Protein AF-A0A8E0IS69-F1 (afdb_monomer)

InterPro domains:
  IPR020044 PRD domain protein, EF0829/AHA3910 [TIGR03582] (13-103)

Mean predicted aligned error: 3.87 Å

pLDDT: mean 92.22, std 7.55, range [59.22, 98.12]

Radius of gyration: 13.63 Å; Cα contacts (8 Å, |Δi|>4): 84; chains: 1; bounding box: 32×26×34 Å

Solvent-accessible surface area (backbone atoms only — not comparable to full-atom values): 6274 Å² total; per-residue (Å²): 136,72,53,50,96,71,90,81,86,74,55,71,68,47,51,54,54,31,70,71,41,98,46,44,67,62,43,49,52,50,54,52,46,51,53,22,39,34,46,60,68,76,42,81,74,52,74,68,53,45,39,57,49,48,55,51,52,49,52,52,57,47,26,36,70,71,65,62,76,78,75,91,65,68,71,74,82,49,71,86,56,53,67,72,58,48,55,52,39,38,52,49,45,64,68,72,34,72,61,66,79,76,72,78

Secondary structure (DSSP, 8-state):
-PPP--PPPPPHHHHHHHHTSS-HHHHHHHHHHHHHHHHHTT----HHHHHHHHHHHHHHHHHHHH-PPPPPP-GGGGTTS-HHHHHHHHHHHHHH-S--GGG-

Organism: NCBI:txid1256207

Sequence (104 aa):
MIPLDANVELPTEVKAMIEQSSDVQATTALVNYVIKLAAAAEIHFTDLQLQVLTNHLIEMLGRSKSGEQLPAVDPTMFAEVSQKSLDLADQVVQHIGHLEVAEK

Foldseek 3Di:
DAFDPDDDDADPLLLVLLVPFPHNPVLVVLLNRLQRLCVVVVHHDDNVRSNVVSVVSSVLLVCLVVVDADPDDDCVVCVVPDPVVVVSQVVSNVVSPSYDPSSD

Structure (mmCIF, N/CA/C/O backbone):
data_AF-A0A8E0IS69-F1
#
_entry.id   AF-A0A8E0IS69-F1
#
loop_
_atom_site.group_PDB
_atom_site.id
_atom_site.type_symbol
_atom_site.label_atom_id
_atom_site.label_alt_id
_atom_site.label_comp_id
_atom_site.lab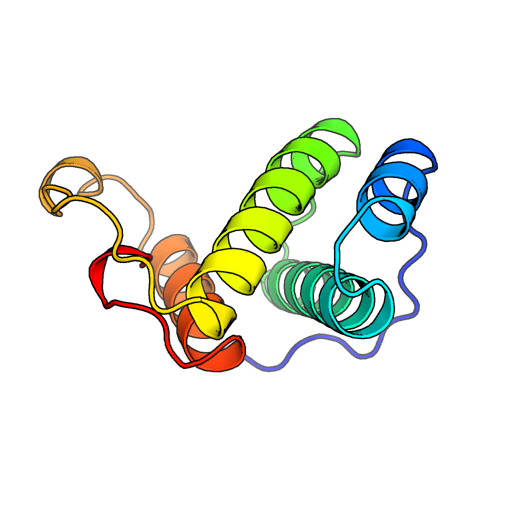el_asym_id
_atom_site.label_entity_id
_atom_site.label_seq_id
_atom_site.pdbx_PDB_ins_code
_atom_site.Cartn_x
_atom_site.Cartn_y
_atom_site.Cartn_z
_atom_site.occupancy
_atom_site.B_iso_or_equiv
_atom_site.auth_seq_id
_atom_site.auth_comp_id
_atom_site.auth_asym_id
_atom_site.auth_atom_id
_atom_site.pdbx_PDB_model_num
ATOM 1 N N . MET A 1 1 ? 3.383 -14.435 -5.362 1.00 86.44 1 MET A N 1
ATOM 2 C CA . MET A 1 1 ? 4.812 -14.182 -5.048 1.00 86.44 1 MET A CA 1
ATOM 3 C C . MET A 1 1 ? 4.978 -14.024 -3.536 1.00 86.44 1 MET A C 1
ATOM 5 O O . MET A 1 1 ? 4.005 -13.681 -2.884 1.00 86.44 1 MET A O 1
ATOM 9 N N . ILE A 1 2 ? 6.141 -14.310 -2.941 1.00 89.38 2 ILE A N 1
ATOM 10 C CA . ILE A 1 2 ? 6.355 -14.110 -1.491 1.00 89.38 2 ILE A CA 1
ATOM 11 C C . ILE A 1 2 ? 7.032 -12.742 -1.285 1.00 89.38 2 ILE A C 1
ATOM 13 O O . ILE A 1 2 ? 8.042 -12.504 -1.947 1.00 89.38 2 ILE A O 1
ATOM 17 N N . PRO A 1 3 ? 6.509 -11.844 -0.423 1.00 91.75 3 PRO A N 1
ATOM 18 C CA . PRO A 1 3 ? 7.160 -10.566 -0.128 1.00 91.75 3 PRO A CA 1
ATOM 19 C C . PRO A 1 3 ? 8.559 -10.746 0.477 1.00 91.75 3 PRO A C 1
ATOM 21 O O . PRO A 1 3 ? 8.784 -11.686 1.240 1.00 91.75 3 PRO A O 1
ATOM 24 N N . LEU A 1 4 ? 9.485 -9.829 0.181 1.00 89.31 4 LEU A N 1
ATOM 25 C CA . LEU A 1 4 ? 10.829 -9.856 0.771 1.00 89.31 4 LEU A CA 1
ATOM 26 C C . LEU A 1 4 ? 10.805 -9.622 2.287 1.00 89.31 4 LEU A C 1
ATOM 28 O O . LEU A 1 4 ? 10.050 -8.789 2.793 1.00 89.31 4 LEU A O 1
ATOM 32 N N . ASP A 1 5 ? 11.705 -10.292 3.006 1.00 90.31 5 ASP A N 1
ATOM 33 C CA . ASP A 1 5 ? 11.969 -9.987 4.410 1.00 90.31 5 ASP A CA 1
ATOM 34 C C . ASP A 1 5 ? 12.971 -8.827 4.513 1.00 90.31 5 ASP A C 1
ATOM 36 O O . ASP A 1 5 ? 14.184 -9.008 4.421 1.00 90.31 5 ASP A O 1
ATOM 40 N N . ALA A 1 6 ? 12.442 -7.605 4.601 1.00 83.75 6 ALA A N 1
ATOM 41 C CA . ALA A 1 6 ? 13.225 -6.375 4.667 1.00 83.75 6 ALA A CA 1
ATOM 42 C C . ALA A 1 6 ? 12.659 -5.391 5.701 1.00 83.75 6 ALA A C 1
ATOM 44 O O . ALA A 1 6 ? 11.445 -5.331 5.932 1.00 83.75 6 ALA A O 1
ATOM 45 N N . ASN A 1 7 ? 13.536 -4.571 6.282 1.00 87.75 7 ASN A N 1
ATOM 46 C CA . ASN A 1 7 ? 13.123 -3.382 7.022 1.00 87.75 7 ASN A CA 1
ATOM 47 C C . ASN A 1 7 ? 12.750 -2.287 6.020 1.00 87.75 7 ASN A C 1
ATOM 49 O O . ASN A 1 7 ? 13.545 -1.951 5.146 1.00 87.75 7 ASN A O 1
ATOM 53 N N . VAL A 1 8 ? 11.536 -1.753 6.143 1.00 90.25 8 VAL A N 1
ATOM 54 C CA . VAL A 1 8 ? 11.018 -0.707 5.258 1.00 90.25 8 VAL A CA 1
ATOM 55 C C . VAL A 1 8 ? 11.093 0.624 5.992 1.00 90.25 8 VAL A C 1
ATOM 57 O O . VAL A 1 8 ? 10.456 0.801 7.031 1.00 90.25 8 VAL A O 1
ATOM 60 N N . GLU A 1 9 ? 11.867 1.561 5.454 1.00 92.56 9 GLU A N 1
ATOM 61 C CA . GLU A 1 9 ? 11.864 2.945 5.914 1.00 92.56 9 GLU A CA 1
ATOM 62 C C . GLU A 1 9 ? 10.896 3.759 5.053 1.00 92.56 9 GLU A C 1
ATOM 64 O O . GLU A 1 9 ? 11.067 3.869 3.842 1.00 92.56 9 GLU A O 1
ATOM 69 N N . LEU A 1 10 ? 9.845 4.293 5.680 1.00 95.38 10 LEU A N 1
ATOM 70 C CA . LEU A 1 10 ?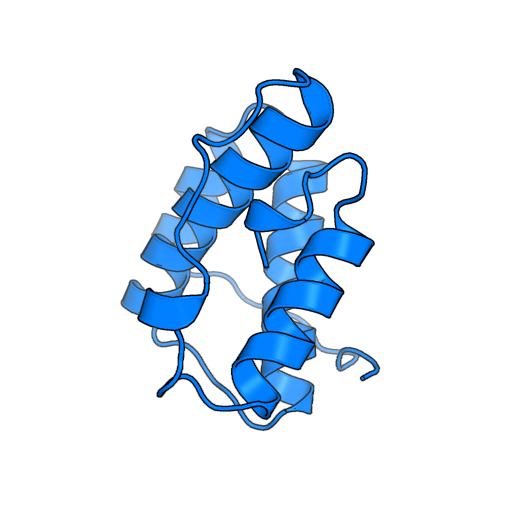 8.816 5.062 4.982 1.00 95.38 10 LEU A CA 1
ATOM 71 C C . LEU A 1 10 ? 9.170 6.562 4.937 1.00 95.38 10 LEU A C 1
ATOM 73 O O . LEU A 1 10 ? 9.634 7.097 5.957 1.00 95.38 10 LEU A O 1
ATOM 77 N N . PRO A 1 11 ? 8.889 7.258 3.817 1.00 96.25 11 PRO A N 1
ATOM 78 C CA . PRO A 1 11 ? 8.976 8.715 3.730 1.00 96.25 11 PRO A CA 1
ATOM 79 C C . PRO A 1 11 ? 8.117 9.416 4.789 1.00 96.25 11 PRO A C 1
ATOM 81 O O . PRO A 1 11 ? 7.118 8.867 5.265 1.00 96.25 11 PRO A O 1
ATOM 84 N N . THR A 1 12 ? 8.486 10.645 5.148 1.00 97.44 12 THR A N 1
ATOM 85 C CA . THR A 1 12 ? 7.793 11.438 6.179 1.00 97.44 12 THR A CA 1
ATOM 86 C C . THR A 1 12 ? 6.316 11.640 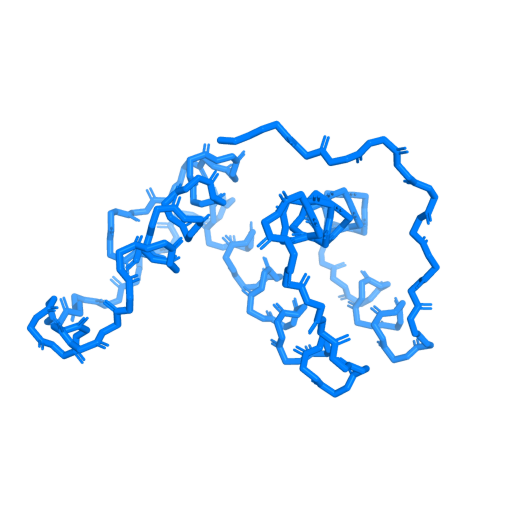5.848 1.00 97.44 12 THR A C 1
ATOM 88 O O . THR A 1 12 ? 5.457 11.469 6.708 1.00 97.44 12 THR A O 1
ATOM 91 N N . GLU A 1 13 ? 6.008 11.942 4.591 1.00 97.00 13 GLU A N 1
ATOM 92 C CA . GLU A 1 13 ? 4.649 12.190 4.116 1.00 97.00 13 GLU A CA 1
ATOM 93 C C . GLU A 1 13 ? 3.801 10.917 4.205 1.00 97.00 13 GLU A C 1
ATOM 95 O O . GLU A 1 13 ? 2.669 10.954 4.675 1.00 97.00 13 GLU A O 1
ATOM 100 N N . VAL A 1 14 ? 4.380 9.768 3.844 1.00 97.94 14 VAL A N 1
ATOM 101 C CA . VAL A 1 14 ? 3.721 8.458 3.946 1.00 97.94 14 VAL A CA 1
ATOM 102 C C . VAL A 1 14 ? 3.408 8.123 5.405 1.00 97.94 14 VAL A C 1
ATOM 104 O O . VAL A 1 14 ? 2.298 7.691 5.709 1.00 97.94 14 VAL A O 1
ATOM 107 N N . LYS A 1 15 ? 4.343 8.378 6.331 1.00 98.00 15 LYS A N 1
ATOM 108 C CA . LYS A 1 15 ? 4.101 8.212 7.776 1.00 98.00 15 LYS A CA 1
ATOM 109 C C . LYS A 1 15 ? 2.950 9.100 8.254 1.00 98.00 15 LYS A C 1
ATOM 111 O O . LYS A 1 15 ? 2.049 8.601 8.918 1.00 98.00 15 LYS A O 1
ATOM 116 N N . ALA A 1 16 ? 2.927 10.371 7.850 1.00 98.12 16 ALA A N 1
ATOM 117 C CA . ALA A 1 16 ? 1.859 11.299 8.219 1.00 98.12 16 ALA A CA 1
ATOM 118 C C . ALA A 1 16 ? 0.479 10.858 7.690 1.00 98.12 16 ALA A C 1
ATOM 120 O O . ALA A 1 16 ? -0.517 10.984 8.401 1.00 98.12 16 ALA A O 1
ATOM 121 N N . MET A 1 17 ? 0.407 10.310 6.472 1.00 98.12 17 MET A N 1
ATOM 122 C CA . MET A 1 17 ? -0.834 9.752 5.914 1.00 98.12 17 MET A CA 1
ATOM 123 C C . MET A 1 17 ? -1.324 8.539 6.712 1.00 98.12 17 MET A C 1
ATOM 125 O O . MET A 1 17 ? -2.511 8.423 7.009 1.00 98.12 17 MET A O 1
ATOM 129 N N . ILE A 1 18 ? -0.405 7.649 7.094 1.00 98.00 18 ILE A N 1
ATOM 130 C CA . ILE A 1 18 ? -0.708 6.470 7.911 1.00 98.00 18 ILE A CA 1
ATOM 131 C C . ILE A 1 18 ? -1.207 6.883 9.301 1.00 98.00 18 ILE A C 1
ATOM 133 O O . ILE A 1 18 ? -2.190 6.323 9.780 1.00 98.00 18 ILE A O 1
ATOM 137 N N . GLU A 1 19 ? -0.580 7.875 9.935 1.00 97.88 19 GLU A N 1
ATOM 138 C CA . GLU A 1 19 ? -0.988 8.402 11.246 1.00 97.88 19 GLU A CA 1
ATOM 139 C C . GLU A 1 19 ? -2.395 9.018 11.232 1.00 97.88 19 GLU A C 1
ATOM 141 O O . GLU A 1 19 ? -3.100 8.961 12.237 1.00 97.88 19 GLU A O 1
ATOM 146 N N . GLN A 1 20 ? -2.815 9.577 10.096 1.00 96.88 20 GLN A N 1
ATOM 147 C CA . GLN A 1 20 ? -4.156 10.140 9.900 1.00 96.88 20 GLN A CA 1
ATOM 148 C C . GLN A 1 20 ? -5.201 9.093 9.484 1.00 96.88 20 GLN A C 1
ATOM 150 O O . GLN A 1 20 ? -6.393 9.401 9.443 1.00 96.88 20 GLN A O 1
ATOM 155 N N . SER A 1 21 ? -4.781 7.865 9.166 1.00 96.38 21 SER A N 1
ATOM 156 C CA . SER A 1 21 ? -5.696 6.783 8.799 1.00 96.38 21 SER A CA 1
ATOM 157 C C . SER A 1 21 ? -6.523 6.305 9.999 1.00 96.38 21 SER A C 1
ATOM 159 O O . SER A 1 21 ? -6.133 6.442 11.159 1.00 96.38 21 SER A O 1
ATOM 161 N N . SER A 1 22 ? -7.672 5.685 9.724 1.00 94.25 22 SER A N 1
ATOM 162 C CA . SER A 1 22 ? -8.557 5.133 10.760 1.00 94.25 22 SER A CA 1
ATOM 163 C C . SER A 1 22 ? -7.964 3.928 11.501 1.00 94.25 22 SER A C 1
ATOM 165 O O . SER A 1 22 ? -8.437 3.578 12.581 1.00 94.25 22 SER A O 1
ATOM 167 N N . ASP A 1 23 ? -6.936 3.288 10.936 1.00 95.88 23 ASP A N 1
ATOM 168 C CA . ASP A 1 23 ? -6.219 2.163 11.531 1.00 95.88 23 ASP A CA 1
ATOM 169 C C . ASP A 1 23 ? -4.742 2.205 11.127 1.00 95.88 23 ASP A C 1
ATOM 171 O O . ASP A 1 23 ? -4.324 1.652 10.104 1.00 95.88 23 ASP A O 1
ATOM 175 N N . VAL A 1 24 ? -3.954 2.879 11.962 1.00 97.50 24 VAL A N 1
ATOM 176 C CA . VAL A 1 24 ? -2.510 3.074 11.785 1.00 97.50 24 VAL A CA 1
ATOM 177 C C . VAL A 1 24 ? -1.780 1.735 11.657 1.00 97.50 24 VAL A C 1
ATOM 179 O O . VAL A 1 24 ? -0.896 1.589 10.811 1.00 97.50 24 VAL A O 1
ATOM 182 N N . GLN A 1 25 ? -2.144 0.738 12.471 1.00 96.88 25 GLN A N 1
ATOM 183 C CA . GLN A 1 25 ? -1.458 -0.553 12.494 1.00 96.88 25 GLN A CA 1
ATOM 184 C C . GLN A 1 25 ? -1.702 -1.322 11.192 1.00 96.88 25 GLN A C 1
ATOM 186 O O . GLN A 1 25 ? -0.744 -1.761 10.552 1.00 96.88 25 G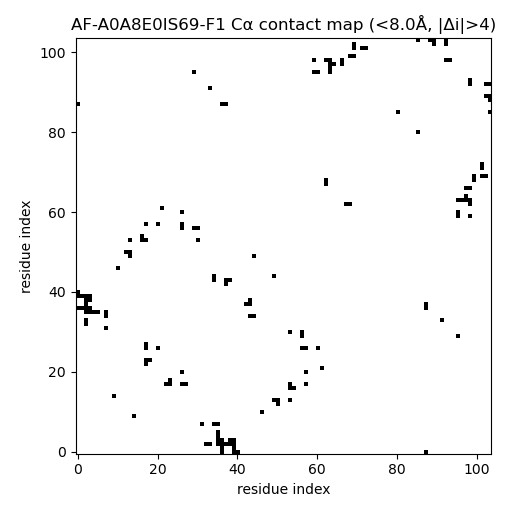LN A O 1
ATOM 191 N N . ALA A 1 26 ? -2.967 -1.480 10.796 1.00 96.44 26 ALA A N 1
ATOM 192 C CA . ALA A 1 26 ? -3.313 -2.218 9.587 1.00 96.44 26 ALA A CA 1
ATOM 193 C C . ALA A 1 26 ? -2.799 -1.508 8.329 1.00 96.44 26 ALA A C 1
ATOM 195 O O . ALA A 1 26 ? -2.258 -2.163 7.440 1.00 96.44 26 ALA A O 1
ATOM 196 N N . THR A 1 27 ? -2.870 -0.174 8.284 1.00 97.69 27 THR A N 1
ATOM 197 C CA . THR A 1 27 ? -2.337 0.605 7.159 1.00 97.69 27 THR A CA 1
ATOM 198 C C . THR A 1 27 ? -0.818 0.459 7.054 1.00 97.69 27 THR A C 1
ATOM 200 O O . THR A 1 27 ? -0.303 0.185 5.972 1.00 97.69 27 THR A O 1
ATOM 203 N N . THR A 1 28 ? -0.088 0.553 8.173 1.00 97.94 28 THR A N 1
ATOM 204 C CA . THR A 1 28 ? 1.371 0.335 8.190 1.00 97.94 28 THR A CA 1
ATOM 205 C C . THR A 1 28 ? 1.726 -1.062 7.682 1.00 97.94 28 THR A C 1
ATOM 207 O O . THR A 1 28 ? 2.635 -1.219 6.866 1.00 97.94 28 THR A O 1
ATOM 210 N N . ALA A 1 29 ? 1.011 -2.088 8.154 1.00 97.12 29 ALA A N 1
ATOM 211 C CA . ALA A 1 29 ? 1.236 -3.468 7.739 1.00 97.12 29 ALA A CA 1
ATOM 212 C C . ALA A 1 29 ? 0.992 -3.652 6.233 1.00 97.12 29 ALA A C 1
ATOM 214 O O . ALA A 1 29 ? 1.822 -4.261 5.556 1.00 97.12 29 ALA A O 1
ATOM 215 N N . LEU A 1 30 ? -0.091 -3.072 5.709 1.00 97.81 30 LEU A N 1
ATOM 216 C CA . LEU A 1 30 ? -0.449 -3.144 4.296 1.00 97.81 30 LEU A CA 1
ATOM 217 C C . LEU A 1 30 ? 0.578 -2.435 3.406 1.00 97.81 30 LEU A C 1
ATOM 219 O O . LEU A 1 30 ? 1.080 -3.036 2.459 1.00 97.81 30 LEU A O 1
ATOM 223 N N . VAL A 1 31 ? 0.951 -1.193 3.726 1.00 97.94 31 VAL A N 1
ATOM 224 C CA . VAL A 1 31 ? 1.956 -0.437 2.955 1.00 97.94 31 VAL A CA 1
ATOM 225 C C . VAL A 1 31 ? 3.289 -1.190 2.924 1.00 97.94 31 VAL A C 1
ATOM 227 O O . VAL A 1 31 ? 3.874 -1.380 1.856 1.00 97.94 31 VAL A O 1
ATOM 230 N N . ASN A 1 32 ? 3.737 -1.710 4.071 1.00 97.81 32 ASN A N 1
ATOM 231 C CA . ASN A 1 32 ? 4.961 -2.506 4.146 1.00 97.81 32 ASN A CA 1
ATOM 232 C C . ASN A 1 32 ? 4.868 -3.799 3.327 1.00 97.81 32 ASN A C 1
ATOM 234 O O . ASN A 1 32 ? 5.836 -4.165 2.660 1.00 97.81 32 ASN A O 1
ATOM 238 N N . TYR A 1 33 ? 3.727 -4.492 3.366 1.00 98.00 33 TYR A N 1
ATOM 239 C CA . TYR A 1 33 ? 3.493 -5.691 2.563 1.00 98.00 33 TYR A CA 1
ATOM 240 C C . TYR A 1 33 ? 3.620 -5.391 1.066 1.00 98.00 33 TYR A C 1
ATOM 242 O O . TYR A 1 33 ? 4.352 -6.095 0.370 1.00 98.00 33 TYR A O 1
ATOM 250 N N . VAL A 1 34 ? 2.980 -4.322 0.580 1.00 97.81 34 VAL A N 1
ATOM 251 C CA . VAL A 1 34 ? 3.007 -3.957 -0.844 1.00 97.81 34 VAL A CA 1
ATOM 252 C C . VAL A 1 34 ? 4.412 -3.568 -1.297 1.00 97.81 34 VAL A C 1
ATOM 254 O O . VAL A 1 34 ? 4.855 -4.033 -2.345 1.00 97.81 34 VAL A O 1
ATOM 257 N N . ILE A 1 35 ? 5.158 -2.797 -0.499 1.00 97.69 35 ILE A N 1
ATOM 258 C CA . ILE A 1 35 ? 6.555 -2.449 -0.813 1.00 97.69 35 ILE A CA 1
ATOM 259 C C . ILE A 1 35 ? 7.416 -3.712 -0.931 1.00 97.69 35 ILE A C 1
ATOM 261 O O . ILE A 1 35 ? 8.170 -3.864 -1.890 1.00 97.69 35 ILE A O 1
ATOM 265 N N . LYS A 1 36 ? 7.286 -4.648 0.016 1.00 97.62 36 LYS A N 1
ATOM 266 C CA . LYS A 1 36 ? 8.043 -5.910 0.023 1.00 97.62 36 LYS A CA 1
ATOM 267 C C . LYS A 1 36 ? 7.660 -6.832 -1.131 1.00 97.62 36 LYS A C 1
ATOM 269 O O . LYS A 1 36 ? 8.523 -7.525 -1.670 1.00 97.62 36 LYS A O 1
ATOM 274 N N . LEU A 1 37 ? 6.380 -6.859 -1.493 1.00 97.44 37 LEU A N 1
ATOM 275 C CA . LEU A 1 37 ? 5.861 -7.643 -2.608 1.00 97.44 37 LEU A CA 1
ATOM 276 C C . LEU A 1 37 ? 6.345 -7.077 -3.951 1.00 97.44 37 LEU A C 1
ATOM 278 O O . LEU A 1 37 ? 6.831 -7.830 -4.790 1.00 97.44 37 LEU A O 1
ATOM 282 N N . ALA A 1 38 ? 6.278 -5.757 -4.128 1.00 96.25 38 ALA A N 1
ATOM 283 C CA . ALA A 1 38 ? 6.796 -5.076 -5.310 1.00 96.25 38 ALA A CA 1
ATOM 284 C C . ALA A 1 38 ? 8.317 -5.250 -5.438 1.00 96.25 38 ALA A C 1
ATOM 286 O O . ALA A 1 38 ? 8.804 -5.593 -6.513 1.00 96.25 38 ALA A O 1
ATOM 287 N N . ALA A 1 39 ? 9.062 -5.126 -4.337 1.00 95.94 39 ALA A N 1
ATOM 288 C CA . ALA A 1 39 ? 10.507 -5.331 -4.333 1.00 95.94 39 ALA A CA 1
ATOM 289 C C . ALA A 1 39 ? 10.900 -6.778 -4.689 1.00 95.94 39 ALA A C 1
ATOM 291 O O . ALA A 1 39 ? 11.868 -6.978 -5.419 1.00 95.94 39 ALA A O 1
ATOM 292 N N . ALA A 1 40 ? 10.129 -7.787 -4.255 1.00 96.06 40 ALA A N 1
ATOM 293 C CA . ALA A 1 40 ? 10.318 -9.182 -4.685 1.00 96.06 40 ALA A CA 1
ATOM 294 C C . ALA A 1 40 ? 10.129 -9.359 -6.204 1.00 96.06 40 ALA A C 1
ATOM 296 O O . ALA A 1 40 ? 10.664 -10.294 -6.797 1.00 96.06 40 ALA A O 1
ATOM 297 N N . ALA A 1 41 ? 9.380 -8.450 -6.828 1.00 95.38 41 ALA A N 1
ATOM 298 C CA . ALA A 1 41 ? 9.164 -8.377 -8.261 1.00 95.38 41 ALA A CA 1
ATOM 299 C C . ALA A 1 41 ? 10.135 -7.411 -8.969 1.00 95.38 41 ALA A C 1
ATOM 301 O O . ALA A 1 41 ? 9.906 -7.109 -10.140 1.00 95.38 41 ALA A O 1
ATOM 302 N N . GLU A 1 42 ? 11.182 -6.919 -8.298 1.00 96.12 42 GLU A N 1
ATOM 303 C CA . GLU A 1 42 ? 12.127 -5.912 -8.817 1.00 96.12 42 GLU A CA 1
ATOM 304 C C . GLU A 1 42 ? 11.451 -4.581 -9.208 1.00 96.12 42 GLU A C 1
ATOM 306 O O . GLU A 1 42 ? 11.886 -3.877 -10.120 1.00 96.12 42 GLU A O 1
ATOM 311 N N . ILE A 1 43 ? 10.353 -4.232 -8.530 1.00 95.44 43 ILE A N 1
ATOM 312 C CA . ILE A 1 43 ? 9.633 -2.967 -8.695 1.00 95.44 43 ILE A CA 1
ATOM 313 C C . ILE A 1 43 ? 9.902 -2.090 -7.473 1.00 95.44 43 ILE A C 1
ATOM 315 O O . ILE A 1 43 ? 9.693 -2.503 -6.332 1.00 95.44 43 ILE A O 1
ATOM 319 N N . HIS A 1 44 ? 10.326 -0.853 -7.725 1.00 95.25 44 HIS A N 1
ATOM 320 C CA . HIS A 1 44 ? 10.604 0.141 -6.695 1.00 95.25 44 HIS A CA 1
ATOM 321 C C . HIS A 1 44 ? 9.809 1.413 -6.970 1.00 95.25 44 HIS A C 1
ATOM 323 O O . HIS A 1 44 ? 9.759 1.888 -8.105 1.00 95.25 44 HIS A O 1
ATOM 329 N N . PHE A 1 45 ? 9.200 1.957 -5.921 1.00 96.25 45 PHE A N 1
ATOM 330 C CA . PHE A 1 45 ? 8.455 3.206 -5.987 1.00 96.25 45 PHE A CA 1
ATOM 331 C C . PHE A 1 45 ? 9.363 4.372 -5.604 1.00 96.25 45 PHE A C 1
ATOM 333 O O . PHE A 1 45 ? 10.163 4.261 -4.676 1.00 96.25 45 PHE A O 1
ATOM 340 N N . THR A 1 46 ? 9.218 5.503 -6.288 1.00 97.50 46 THR A N 1
ATOM 341 C CA . THR A 1 46 ? 9.710 6.785 -5.769 1.00 97.50 46 THR A CA 1
ATOM 342 C C . THR A 1 46 ? 8.859 7.232 -4.580 1.00 97.50 46 THR A C 1
ATOM 344 O O . THR A 1 46 ? 7.725 6.778 -4.420 1.00 97.50 46 THR A O 1
ATOM 347 N N . ASP A 1 47 ? 9.355 8.181 -3.787 1.00 97.31 47 ASP A N 1
ATOM 348 C CA . ASP A 1 47 ? 8.605 8.721 -2.645 1.00 97.31 47 ASP A CA 1
ATOM 349 C C . ASP A 1 47 ? 7.226 9.257 -3.057 1.00 97.31 47 ASP A C 1
ATOM 351 O O . ASP A 1 47 ? 6.227 8.992 -2.391 1.00 97.31 47 ASP A O 1
ATOM 355 N N . LEU A 1 48 ? 7.148 9.954 -4.198 1.00 97.44 48 LEU A N 1
ATOM 356 C CA . LEU A 1 48 ? 5.884 10.474 -4.724 1.00 97.44 48 LEU A CA 1
ATOM 357 C C . LEU A 1 48 ? 4.936 9.348 -5.163 1.00 97.44 48 LEU A C 1
ATOM 359 O O . LEU A 1 48 ? 3.741 9.405 -4.880 1.00 97.44 48 LEU A O 1
ATOM 363 N N . GLN A 1 49 ? 5.453 8.311 -5.831 1.00 97.69 49 GLN A N 1
ATOM 364 C CA . GLN A 1 49 ? 4.646 7.146 -6.209 1.00 97.69 49 GLN A CA 1
ATOM 365 C C . GLN A 1 49 ? 4.117 6.419 -4.971 1.00 97.69 49 GLN A C 1
ATOM 367 O O . GLN A 1 49 ? 2.960 6.001 -4.954 1.00 97.69 49 GLN A O 1
ATOM 372 N N . LEU A 1 50 ? 4.935 6.314 -3.921 1.00 98.12 50 LEU A N 1
ATOM 373 C CA . LEU A 1 50 ? 4.537 5.667 -2.682 1.00 98.12 50 LEU A CA 1
ATOM 374 C C . LEU A 1 50 ? 3.478 6.471 -1.918 1.00 98.12 50 LEU A C 1
ATOM 376 O O . LEU A 1 50 ? 2.583 5.866 -1.333 1.00 98.12 50 LEU A O 1
ATOM 380 N N . GLN A 1 51 ? 3.519 7.805 -1.951 1.00 98.00 51 GLN A N 1
ATOM 381 C CA . GLN A 1 51 ? 2.452 8.645 -1.391 1.00 98.00 51 GLN A CA 1
ATOM 382 C C . GLN A 1 51 ? 1.112 8.385 -2.087 1.00 98.00 51 GLN A C 1
ATOM 384 O O . GLN A 1 51 ? 0.122 8.081 -1.423 1.00 98.00 51 GLN A O 1
ATOM 389 N N . VAL A 1 52 ? 1.085 8.425 -3.424 1.00 97.88 52 VAL A N 1
ATOM 390 C CA . VAL A 1 52 ? -0.140 8.162 -4.203 1.00 97.88 52 VAL A CA 1
ATOM 391 C C . VAL A 1 52 ? -0.674 6.756 -3.923 1.00 97.88 52 VAL A C 1
ATOM 393 O O . VAL A 1 52 ? -1.862 6.585 -3.651 1.00 97.88 52 VAL A O 1
ATOM 396 N N . LEU A 1 53 ? 0.212 5.757 -3.920 1.00 97.75 53 LEU A N 1
ATOM 397 C CA . LEU A 1 53 ? -0.146 4.377 -3.605 1.00 97.75 53 LEU A CA 1
ATOM 398 C C . LEU A 1 53 ? -0.690 4.238 -2.176 1.00 97.75 53 LEU A C 1
ATOM 400 O O . LEU A 1 53 ? -1.686 3.555 -1.965 1.00 97.75 53 LEU A O 1
ATOM 404 N N . THR A 1 54 ? -0.079 4.911 -1.201 1.00 98.12 54 THR A N 1
ATOM 405 C CA . THR A 1 54 ? -0.515 4.872 0.202 1.00 98.12 54 THR A CA 1
ATOM 406 C C . THR A 1 54 ? -1.926 5.426 0.363 1.00 98.12 54 THR A C 1
ATOM 408 O O . THR A 1 54 ? -2.726 4.808 1.063 1.00 98.12 54 THR A O 1
ATOM 411 N N . ASN A 1 55 ? -2.266 6.533 -0.312 1.00 97.38 55 ASN A N 1
ATOM 412 C CA . ASN A 1 55 ? -3.636 7.056 -0.298 1.00 97.38 55 ASN A CA 1
ATOM 413 C C . ASN A 1 55 ? -4.629 5.988 -0.768 1.00 97.38 55 ASN A C 1
ATOM 415 O O . ASN A 1 55 ? -5.626 5.717 -0.106 1.00 97.38 55 ASN A O 1
ATOM 419 N N . HIS A 1 56 ? -4.315 5.338 -1.888 1.00 96.38 56 HIS A N 1
ATOM 420 C CA . HIS A 1 56 ? -5.189 4.324 -2.458 1.00 96.38 56 HIS A CA 1
ATOM 421 C C . HIS A 1 56 ? -5.329 3.089 -1.555 1.00 96.38 56 HIS A C 1
ATOM 423 O O . HIS A 1 56 ? -6.437 2.609 -1.335 1.00 96.38 56 HIS A O 1
ATOM 429 N N . LEU A 1 57 ? -4.235 2.614 -0.952 1.00 97.19 57 LEU A N 1
ATOM 430 C CA . LEU A 1 57 ? -4.268 1.489 -0.011 1.00 97.19 57 LEU A CA 1
ATOM 431 C C . LEU A 1 57 ? -5.100 1.795 1.243 1.00 97.19 57 LEU A C 1
ATOM 433 O O . LEU A 1 57 ? -5.788 0.905 1.743 1.00 97.19 57 LEU A O 1
ATOM 437 N N . ILE A 1 58 ? -5.075 3.039 1.737 1.00 97.19 58 ILE A N 1
ATOM 438 C CA . ILE A 1 58 ? -5.938 3.483 2.844 1.00 97.19 58 ILE A CA 1
ATOM 439 C C . ILE A 1 58 ? -7.412 3.395 2.439 1.00 97.19 58 ILE A C 1
ATOM 441 O O . ILE A 1 58 ? -8.224 2.880 3.205 1.00 97.19 58 ILE A O 1
ATOM 445 N N . GLU A 1 59 ? -7.763 3.856 1.238 1.00 94.69 59 GLU A N 1
ATOM 446 C CA . GLU A 1 59 ? -9.137 3.786 0.733 1.00 94.69 59 GLU A CA 1
ATOM 447 C C . GLU A 1 59 ? -9.611 2.337 0.553 1.00 94.69 59 GLU A C 1
ATOM 449 O O . GLU A 1 59 ? -10.711 1.998 0.991 1.00 94.69 59 GLU A O 1
ATOM 454 N N . MET A 1 60 ? -8.776 1.468 -0.029 1.00 94.75 60 MET A N 1
ATOM 455 C CA . MET A 1 60 ? -9.069 0.036 -0.170 1.00 94.75 60 MET A CA 1
ATOM 456 C C . MET A 1 60 ? -9.293 -0.621 1.197 1.00 94.75 60 MET A C 1
ATOM 458 O O . MET A 1 60 ? -10.274 -1.332 1.401 1.00 94.75 60 MET A O 1
ATOM 462 N N . LEU A 1 61 ? -8.426 -0.346 2.174 1.00 94.88 61 LEU A N 1
ATOM 463 C CA . LEU A 1 61 ? -8.580 -0.859 3.535 1.00 94.88 61 LEU A CA 1
ATOM 464 C C . LEU A 1 61 ? -9.822 -0.288 4.241 1.00 94.88 61 LEU A C 1
ATOM 466 O O . LEU A 1 61 ? -10.427 -0.956 5.078 1.00 94.88 61 LEU A O 1
ATOM 470 N N . GLY A 1 62 ? -10.212 0.946 3.920 1.00 93.81 62 GLY A N 1
ATOM 471 C CA . GLY A 1 62 ? -11.465 1.538 4.376 1.00 93.81 62 GLY A CA 1
ATOM 472 C C . GLY A 1 62 ? -12.674 0.769 3.845 1.00 93.81 62 GLY A C 1
ATOM 473 O O . GLY A 1 62 ? -13.523 0.349 4.634 1.00 93.81 62 GLY A O 1
ATOM 474 N N . ARG A 1 63 ? -12.709 0.516 2.531 1.00 92.94 63 ARG A N 1
ATOM 475 C CA . ARG A 1 63 ? -13.790 -0.230 1.867 1.00 92.94 63 ARG A CA 1
ATOM 476 C C . ARG A 1 63 ? -13.895 -1.670 2.346 1.00 92.94 63 ARG A C 1
ATOM 478 O O . ARG A 1 63 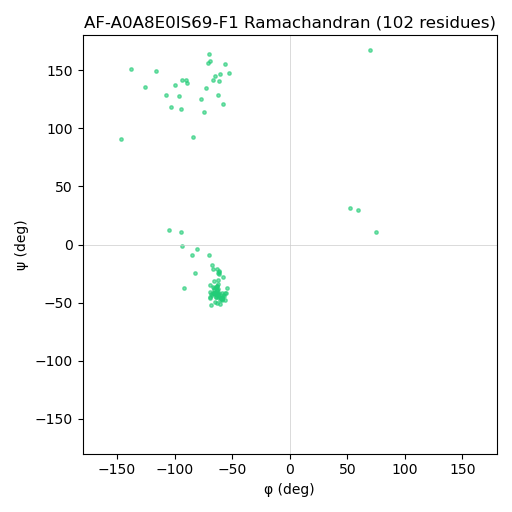? -15.001 -2.135 2.604 1.00 92.94 63 ARG A O 1
ATOM 485 N N . SER A 1 64 ? -12.767 -2.346 2.574 1.00 92.69 64 SER A N 1
ATOM 486 C CA . SER A 1 64 ? -12.789 -3.722 3.088 1.00 92.69 64 SER A CA 1
ATOM 487 C C . SER A 1 64 ? -13.426 -3.842 4.476 1.00 92.69 64 SER A C 1
ATOM 489 O O . SER A 1 64 ? -13.943 -4.899 4.836 1.00 92.69 64 SER A O 1
ATOM 491 N N . LYS A 1 65 ? -13.424 -2.755 5.258 1.00 91.00 65 LYS A N 1
ATOM 492 C CA . LYS A 1 65 ? -14.053 -2.691 6.584 1.00 91.00 65 LYS A CA 1
ATOM 493 C C . LYS A 1 65 ? -15.492 -2.191 6.542 1.00 91.00 65 LYS A C 1
ATOM 495 O O . LYS A 1 65 ? -16.308 -2.657 7.335 1.00 91.00 65 LYS A O 1
ATOM 500 N N . SER A 1 66 ? -15.801 -1.228 5.674 1.00 91.38 66 SER A N 1
ATOM 501 C CA . SER A 1 66 ? -17.141 -0.639 5.575 1.00 91.38 66 SER A CA 1
ATOM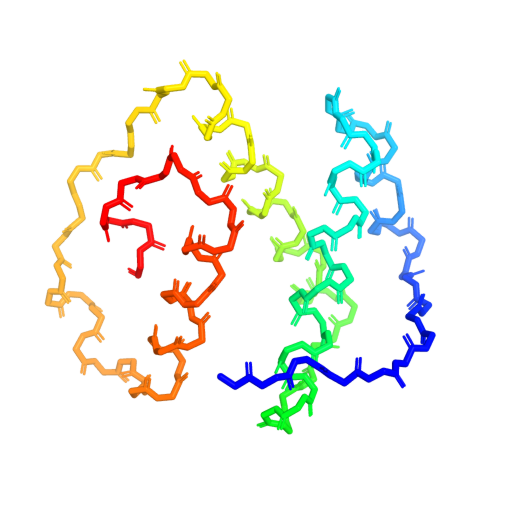 502 C C . SER A 1 66 ? -18.106 -1.480 4.735 1.00 91.38 66 SER A C 1
ATOM 504 O O . SER A 1 66 ? -19.317 -1.383 4.931 1.00 91.38 66 SER A O 1
ATOM 506 N N . GLY A 1 67 ? -17.588 -2.302 3.818 1.00 87.38 67 GLY A N 1
ATOM 507 C CA . GLY A 1 67 ? -18.380 -3.012 2.813 1.00 87.38 67 GLY A CA 1
ATOM 508 C C . GLY A 1 67 ? -18.866 -2.111 1.674 1.00 87.38 67 GLY A C 1
ATOM 509 O O . GLY A 1 67 ? -19.724 -2.524 0.894 1.00 87.38 67 GLY A O 1
ATOM 510 N N . GLU A 1 68 ? -18.357 -0.878 1.578 1.00 87.44 68 GLU A N 1
ATOM 511 C CA . GLU A 1 68 ? -18.631 -0.000 0.441 1.00 87.44 68 GLU A CA 1
ATOM 512 C C . GLU A 1 68 ? -18.095 -0.624 -0.849 1.00 87.44 68 GLU A C 1
ATOM 514 O O . GLU A 1 68 ? -16.930 -1.011 -0.939 1.00 87.44 68 GLU A O 1
ATOM 519 N N . GLN A 1 69 ? -18.953 -0.703 -1.864 1.00 78.19 69 GLN A N 1
ATOM 520 C CA . GLN A 1 69 ? -18.596 -1.283 -3.152 1.00 78.19 69 GLN A CA 1
ATOM 521 C C . GLN A 1 69 ? -18.028 -0.226 -4.095 1.00 78.19 69 GLN A C 1
ATOM 523 O O . GLN A 1 69 ? -18.553 0.886 -4.208 1.00 78.19 69 GLN A O 1
ATOM 528 N N . LEU A 1 70 ? -16.977 -0.605 -4.819 1.00 78.00 70 LEU A N 1
ATOM 529 C CA . LEU A 1 70 ? -16.471 0.182 -5.934 1.00 78.00 70 LEU A CA 1
ATOM 530 C C . LEU A 1 70 ? -17.515 0.186 -7.072 1.00 78.00 70 LEU A C 1
ATOM 532 O O . LEU A 1 70 ? -18.129 -0.855 -7.338 1.00 78.00 70 LEU A O 1
ATOM 536 N N . PRO A 1 71 ? -17.721 1.311 -7.781 1.00 75.69 71 PRO A N 1
ATOM 537 C CA . PRO A 1 71 ? -18.469 1.302 -9.032 1.00 75.69 71 PRO A CA 1
ATOM 538 C C . PRO A 1 71 ? -17.906 0.268 -10.010 1.00 75.69 71 PRO A C 1
ATOM 540 O O . PRO A 1 71 ? -16.701 0.029 -10.042 1.00 75.69 71 PRO A O 1
ATOM 543 N N . ALA A 1 72 ? -18.773 -0.322 -10.835 1.00 77.88 72 ALA A N 1
ATOM 544 C CA . ALA A 1 72 ? -18.337 -1.265 -11.856 1.00 77.88 72 ALA A CA 1
ATOM 545 C C . ALA A 1 72 ? -17.318 -0.600 -12.799 1.00 77.88 72 ALA A C 1
ATOM 547 O O . ALA A 1 72 ? -17.624 0.407 -13.441 1.00 77.88 72 ALA A O 1
ATOM 548 N N . VAL A 1 73 ? -16.120 -1.178 -12.877 1.00 83.81 73 VAL A N 1
ATOM 549 C CA . VAL A 1 73 ? -15.056 -0.750 -13.790 1.00 83.81 73 VAL A CA 1
ATOM 550 C C . VAL A 1 73 ? -15.046 -1.681 -14.999 1.00 83.81 73 VAL A C 1
ATOM 552 O O . VAL A 1 73 ? -15.195 -2.891 -14.848 1.00 83.81 73 VAL A O 1
ATOM 555 N N . ASP A 1 74 ? -14.895 -1.124 -16.202 1.00 87.44 74 ASP A N 1
ATOM 556 C CA . ASP A 1 74 ? -14.751 -1.908 -17.433 1.00 87.44 74 ASP A CA 1
ATOM 557 C C . ASP A 1 74 ? -13.340 -2.529 -17.498 1.00 87.44 74 ASP A C 1
ATOM 559 O O . ASP A 1 74 ? -12.365 -1.784 -17.653 1.00 87.44 74 ASP A O 1
ATOM 563 N N . PRO A 1 75 ? -13.195 -3.870 -17.425 1.00 84.00 75 PRO A N 1
ATOM 564 C CA . PRO A 1 75 ? -11.887 -4.524 -17.441 1.00 84.00 75 PRO A CA 1
ATOM 565 C C . PRO A 1 75 ? -11.096 -4.271 -18.728 1.00 84.00 75 PRO A C 1
ATOM 567 O O . PRO A 1 75 ? -9.870 -4.369 -18.730 1.00 84.00 75 PRO A O 1
ATOM 570 N N . THR A 1 76 ? -11.770 -3.927 -19.831 1.00 90.06 76 THR A N 1
ATOM 571 C CA . THR A 1 76 ? -11.097 -3.651 -21.107 1.00 90.06 76 THR A CA 1
ATOM 572 C C . THR A 1 76 ? -10.231 -2.390 -21.057 1.00 90.06 76 THR A C 1
ATOM 574 O O . THR A 1 76 ? -9.274 -2.287 -21.825 1.00 90.06 76 THR A O 1
ATOM 577 N N . MET A 1 77 ? -10.480 -1.478 -20.106 1.00 89.06 77 MET A N 1
ATOM 578 C CA . MET A 1 77 ? -9.628 -0.305 -19.867 1.00 89.06 77 MET A CA 1
ATOM 579 C C . MET A 1 77 ? -8.209 -0.679 -19.419 1.00 89.06 77 MET A C 1
ATOM 581 O O . MET A 1 77 ? -7.288 0.118 -19.589 1.00 89.06 77 MET A O 1
ATOM 585 N N . PHE A 1 78 ? -8.015 -1.892 -18.896 1.00 91.06 78 PHE A N 1
ATOM 586 C CA . PHE A 1 78 ? -6.725 -2.387 -18.416 1.00 91.06 78 PHE A CA 1
ATOM 587 C C . PHE A 1 78 ? -6.067 -3.397 -19.365 1.00 91.06 78 PHE A C 1
ATOM 589 O O . PHE A 1 78 ? -5.089 -4.032 -18.984 1.00 91.06 78 PHE A O 1
ATOM 596 N N . ALA A 1 79 ? -6.556 -3.543 -20.604 1.00 88.94 79 ALA A N 1
ATOM 597 C CA . ALA A 1 79 ? -6.053 -4.545 -21.552 1.00 88.94 79 ALA A CA 1
ATOM 598 C C . ALA A 1 79 ? -4.545 -4.422 -21.862 1.00 88.94 79 ALA A C 1
ATOM 600 O O . ALA A 1 79 ? -3.894 -5.422 -22.152 1.00 88.94 79 ALA A O 1
ATOM 601 N N . GLU A 1 80 ? -3.989 -3.212 -21.764 1.00 92.81 80 GLU A N 1
ATOM 602 C CA . GLU A 1 80 ? -2.565 -2.931 -21.999 1.00 92.81 80 GLU A CA 1
ATOM 603 C C . GLU A 1 80 ? -1.718 -2.969 -20.711 1.00 92.81 80 GLU A C 1
ATOM 605 O O . GLU A 1 80 ? -0.503 -2.759 -20.745 1.00 92.81 80 GLU A O 1
ATOM 610 N N . VAL A 1 81 ? -2.338 -3.215 -19.551 1.00 91.62 81 VAL A N 1
ATOM 611 C CA . VAL A 1 81 ? -1.610 -3.379 -18.289 1.00 91.62 81 VAL A CA 1
ATOM 612 C C . VAL A 1 81 ? -0.893 -4.722 -18.310 1.00 91.62 81 VAL A C 1
ATOM 614 O O . VAL A 1 81 ? -1.450 -5.752 -18.685 1.0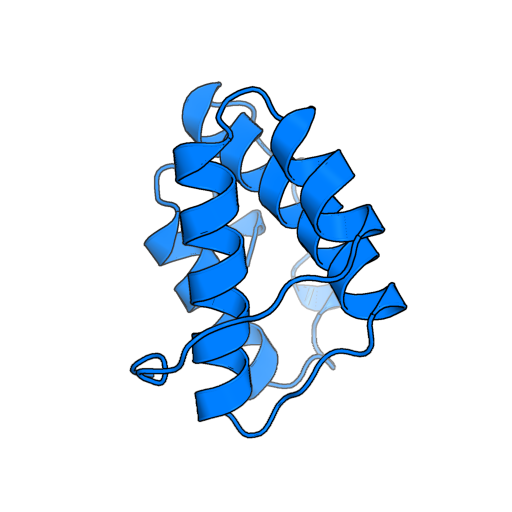0 91.62 81 VAL A O 1
ATOM 617 N N . SER A 1 82 ? 0.374 -4.728 -17.894 1.00 93.94 82 SER A N 1
ATOM 618 C CA . SER A 1 82 ? 1.158 -5.960 -17.893 1.00 93.94 82 SER A CA 1
ATOM 619 C C . SER A 1 82 ? 0.533 -7.015 -16.974 1.00 93.94 82 SER A C 1
ATOM 621 O O . SER A 1 82 ? 0.128 -6.700 -15.853 1.00 93.94 82 SER A O 1
ATOM 623 N N . GLN A 1 83 ? 0.543 -8.283 -17.401 1.00 93.19 83 GLN A N 1
ATOM 624 C CA . GLN A 1 83 ? 0.037 -9.390 -16.580 1.00 93.19 83 GLN A CA 1
ATOM 625 C C . GLN A 1 83 ? 0.713 -9.432 -15.202 1.00 93.19 83 GLN A C 1
ATOM 627 O O . GLN A 1 83 ? 0.057 -9.648 -14.194 1.00 93.19 83 GLN A O 1
ATOM 632 N N . LYS A 1 84 ? 2.014 -9.118 -15.141 1.00 92.94 84 LYS A N 1
ATOM 633 C CA . LYS A 1 84 ? 2.765 -9.021 -13.884 1.00 92.94 84 LYS A CA 1
ATOM 634 C C . LYS A 1 84 ? 2.165 -7.983 -12.929 1.00 92.94 84 LYS A C 1
ATOM 636 O O . LYS A 1 84 ? 2.106 -8.231 -11.731 1.00 92.94 84 LYS A O 1
ATOM 641 N N . SER A 1 85 ? 1.745 -6.827 -13.440 1.00 92.94 85 SER A N 1
ATOM 642 C CA . SER A 1 85 ? 1.096 -5.788 -12.633 1.00 92.94 85 SER A CA 1
ATOM 643 C C . SER A 1 85 ? -0.279 -6.240 -12.144 1.00 92.94 85 SER A C 1
ATOM 645 O O . SER A 1 85 ? -0.567 -6.065 -10.964 1.00 92.94 85 SER A O 1
ATOM 647 N N . LEU A 1 86 ? -1.076 -6.865 -13.017 1.00 93.69 86 LEU A N 1
ATOM 648 C CA . LEU A 1 86 ? -2.400 -7.396 -12.671 1.00 93.69 86 LEU A CA 1
ATOM 649 C C . LEU A 1 86 ? -2.311 -8.502 -11.607 1.00 93.69 86 LEU A C 1
ATOM 651 O O . LEU A 1 86 ? -3.058 -8.489 -10.636 1.00 93.69 86 LEU A O 1
ATOM 655 N N . ASP A 1 87 ? -1.346 -9.416 -11.729 1.00 94.69 87 ASP A N 1
ATOM 656 C CA . ASP A 1 87 ? -1.146 -10.503 -10.763 1.00 94.69 87 ASP A CA 1
ATOM 657 C C . ASP A 1 87 ? -0.723 -9.973 -9.381 1.00 94.69 87 ASP A C 1
ATOM 659 O O . ASP A 1 87 ? -1.135 -10.498 -8.344 1.00 94.69 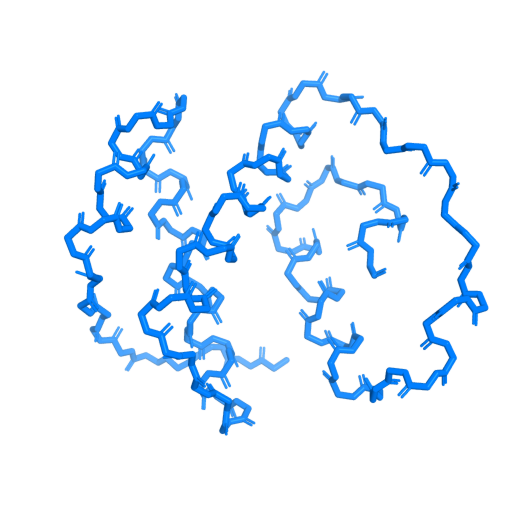87 ASP A O 1
ATOM 663 N N . LEU A 1 88 ? 0.110 -8.924 -9.347 1.00 95.25 88 LEU A N 1
ATOM 664 C CA . LEU A 1 88 ? 0.503 -8.268 -8.099 1.00 95.25 88 LEU A CA 1
ATOM 665 C C . LEU A 1 88 ? -0.678 -7.524 -7.468 1.00 95.25 88 LEU A C 1
ATOM 667 O O . LEU A 1 88 ? -0.862 -7.628 -6.256 1.00 95.25 88 LEU A O 1
ATOM 671 N N . ALA A 1 89 ? -1.477 -6.813 -8.269 1.00 94.31 89 ALA A N 1
ATOM 672 C CA . ALA A 1 89 ? -2.679 -6.124 -7.805 1.00 94.31 89 ALA A 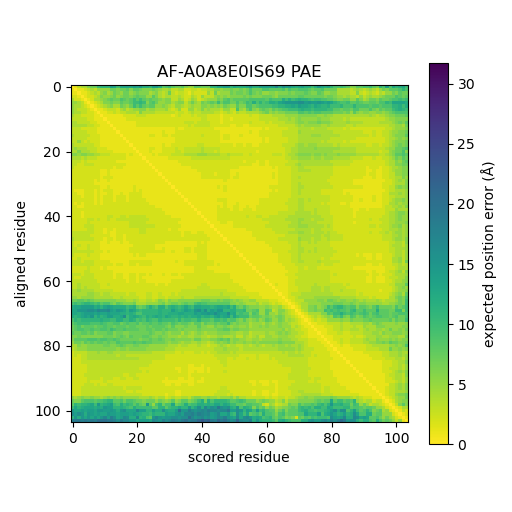CA 1
ATOM 673 C C . ALA A 1 89 ? -3.694 -7.116 -7.217 1.00 94.31 89 ALA A C 1
ATOM 675 O O . ALA A 1 89 ? -4.114 -6.944 -6.072 1.00 94.31 89 ALA A O 1
ATOM 676 N N . ASP A 1 90 ? -3.980 -8.220 -7.916 1.00 93.19 90 ASP A N 1
ATOM 677 C CA . ASP A 1 90 ? -4.844 -9.285 -7.399 1.00 93.19 90 ASP A CA 1
ATOM 678 C C . ASP A 1 90 ? -4.317 -9.837 -6.072 1.00 93.19 90 ASP A C 1
ATOM 680 O O . ASP A 1 90 ? -5.067 -9.964 -5.106 1.00 93.19 90 ASP A O 1
ATOM 684 N N . GLN A 1 91 ? -3.010 -10.086 -5.969 1.00 95.31 91 GLN A N 1
ATOM 685 C CA . GLN A 1 91 ? -2.419 -10.568 -4.726 1.00 95.31 91 GLN A CA 1
ATOM 686 C C . GLN A 1 91 ? -2.580 -9.571 -3.560 1.00 95.31 91 GLN A C 1
ATOM 688 O O . GLN A 1 91 ? -2.735 -9.998 -2.412 1.00 95.31 91 GLN A O 1
ATOM 693 N N . VAL A 1 92 ? -2.545 -8.262 -3.821 1.00 95.75 92 VAL A N 1
ATOM 694 C CA . VAL A 1 92 ? -2.820 -7.234 -2.805 1.00 95.75 92 VAL A CA 1
ATOM 695 C C . VAL A 1 92 ? -4.297 -7.240 -2.412 1.00 95.75 92 VAL A C 1
ATOM 697 O O . VAL A 1 92 ? -4.593 -7.274 -1.219 1.00 95.75 92 VAL A O 1
ATOM 700 N N . VAL A 1 93 ? -5.218 -7.300 -3.378 1.00 93.69 93 VAL A N 1
ATOM 701 C CA . VAL A 1 93 ? -6.670 -7.378 -3.128 1.00 93.69 93 VAL A CA 1
ATOM 702 C C . VAL A 1 93 ? -7.019 -8.609 -2.286 1.00 93.69 93 VAL A C 1
ATOM 704 O O . VAL A 1 93 ? -7.712 -8.490 -1.275 1.00 93.69 93 VAL A O 1
ATOM 707 N N . GLN A 1 94 ? -6.482 -9.782 -2.639 1.00 93.12 94 GLN A N 1
ATOM 708 C CA . GLN A 1 94 ? -6.678 -11.013 -1.865 1.00 93.12 94 GLN A CA 1
ATOM 709 C C . GLN A 1 94 ? -6.076 -10.918 -0.456 1.00 93.12 94 GLN A C 1
ATOM 711 O O . GLN A 1 94 ? -6.635 -11.476 0.485 1.00 93.12 94 GLN A O 1
ATOM 716 N N . HIS A 1 95 ? -4.943 -10.224 -0.296 1.00 94.06 95 HIS A N 1
ATOM 717 C CA . HIS A 1 95 ? -4.300 -10.043 1.007 1.00 94.06 95 HIS A CA 1
ATOM 718 C C . HIS A 1 95 ? -5.103 -9.130 1.940 1.00 94.06 95 HIS A C 1
ATOM 720 O O . HIS A 1 95 ? -5.206 -9.427 3.129 1.00 94.06 95 HIS A O 1
ATOM 726 N N . ILE A 1 96 ? -5.678 -8.042 1.414 1.00 93.38 96 ILE A N 1
ATOM 727 C CA . ILE A 1 96 ? -6.568 -7.161 2.184 1.00 93.38 96 ILE A CA 1
ATOM 728 C C . ILE A 1 96 ? -7.835 -7.930 2.586 1.00 93.38 96 ILE A C 1
ATOM 730 O O . ILE A 1 96 ? -8.279 -7.838 3.733 1.00 93.38 96 ILE A O 1
ATOM 734 N N . GLY A 1 97 ? -8.382 -8.724 1.659 1.00 89.50 97 GLY A N 1
ATOM 735 C CA . GLY A 1 97 ? -9.615 -9.479 1.855 1.00 89.50 97 GLY A CA 1
ATOM 736 C C . GLY A 1 97 ? -10.850 -8.576 1.918 1.00 89.50 97 GLY A C 1
ATOM 737 O O . GLY A 1 97 ? -10.743 -7.360 2.027 1.00 89.50 97 GLY A O 1
ATOM 738 N N . HIS A 1 98 ? -12.042 -9.174 1.840 1.00 85.50 98 HIS A N 1
ATOM 739 C CA . HIS A 1 98 ? -13.325 -8.447 1.875 1.00 85.50 98 HIS A CA 1
ATOM 740 C C . HIS A 1 98 ? -13.427 -7.297 0.853 1.00 85.50 98 HIS A C 1
ATOM 742 O O . HIS A 1 98 ? -14.089 -6.294 1.101 1.00 85.50 98 HIS A O 1
ATOM 748 N N . LEU A 1 99 ? -12.764 -7.451 -0.294 1.00 79.69 99 LEU A N 1
ATOM 749 C CA . LEU A 1 99 ? -12.802 -6.519 -1.414 1.00 79.69 99 LEU A CA 1
ATOM 750 C C . LEU A 1 99 ? -13.428 -7.177 -2.643 1.00 79.69 99 LEU A C 1
ATOM 752 O O . LEU A 1 99 ? -13.315 -8.389 -2.845 1.00 79.69 99 LEU A O 1
ATOM 756 N N . GLU A 1 100 ? -14.080 -6.357 -3.462 1.00 72.75 100 GLU A N 1
ATOM 757 C CA . GLU A 1 100 ? -14.684 -6.780 -4.723 1.00 72.75 100 GLU A CA 1
ATOM 758 C C . GLU A 1 100 ? -13.620 -7.113 -5.777 1.00 72.75 100 GLU A C 1
ATOM 760 O O . GLU A 1 100 ? -12.508 -6.586 -5.774 1.00 72.75 100 GLU A O 1
ATOM 765 N N . VAL A 1 101 ? -13.988 -7.950 -6.752 1.00 67.50 101 VAL A N 1
ATOM 766 C CA . VAL A 1 101 ? -13.105 -8.323 -7.876 1.00 67.50 101 VAL A CA 1
ATOM 767 C C . VAL A 1 101 ? -12.705 -7.109 -8.726 1.00 67.50 101 VAL A C 1
ATOM 769 O O . VAL A 1 101 ? -11.654 -7.138 -9.350 1.00 67.50 101 VAL A O 1
ATOM 772 N N . ALA A 1 102 ? -13.514 -6.047 -8.737 1.00 69.19 102 ALA A N 1
ATOM 773 C CA . ALA A 1 102 ? -13.250 -4.819 -9.492 1.00 69.19 102 ALA A CA 1
ATOM 774 C C . ALA A 1 102 ? -12.079 -3.976 -8.947 1.00 69.19 102 ALA A C 1
ATOM 776 O O . ALA A 1 102 ? -11.685 -3.013 -9.591 1.00 69.19 102 ALA A O 1
ATOM 777 N N . GLU A 1 103 ? -11.539 -4.319 -7.776 1.00 68.69 103 GLU A N 1
ATOM 778 C CA . GLU A 1 103 ? -10.337 -3.689 -7.204 1.00 68.69 103 GLU A CA 1
ATOM 779 C C . GLU A 1 103 ? -9.030 -4.247 -7.803 1.00 68.69 103 GLU A C 1
ATOM 781 O O . GLU A 1 103 ? -7.945 -3.813 -7.417 1.00 68.69 103 GLU A O 1
ATOM 786 N N . LYS A 1 104 ? -9.133 -5.253 -8.683 1.00 59.22 104 LYS A N 1
ATOM 787 C CA . LYS A 1 104 ? -8.008 -5.913 -9.358 1.00 59.22 104 LYS A CA 1
ATOM 788 C C . LYS A 1 104 ? -7.543 -5.156 -10.596 1.00 59.22 104 LYS A C 1
ATOM 790 O O . LYS A 1 104 ? -8.411 -4.609 -11.311 1.00 59.22 104 LYS A O 1
#

Nearest PDB structures (foldseek):
  3nuf-assembly3_A  TM=9.928E-01  e=1.124E-12  Lacticaseibacillus paracasei ATCC 334
  3nuf-assembly3_B  TM=9.964E-01  e=5.901E-12  Lacticaseibacillus paracasei ATCC 334